Protein AF-A0A9P8P1S5-F1 (afdb_monomer_lite)

Radius of gyration: 15.8 Å; chains: 1; bounding box: 44×28×40 Å

Sequence (97 aa):
MTFTANSIPARIRHSGIHQTNTLYKENNILYLRGYKLTTDDNPLKLQGKGILITKEFDDFKKIADITEIKWFEREGEDSDIHEKINELYKLSEIIHE

pLDDT: mean 84.55, std 8.14, range [56.5, 95.38]

Structure (mmCIF, N/CA/C/O backbone):
data_AF-A0A9P8P1S5-F1
#
_entry.id   AF-A0A9P8P1S5-F1
#
loop_
_atom_site.group_PDB
_atom_site.id
_atom_site.type_symbol
_atom_site.label_atom_id
_atom_site.label_alt_id
_atom_site.label_comp_id
_atom_site.label_asym_id
_atom_site.label_entity_id
_atom_site.label_seq_id
_atom_site.pdbx_PDB_ins_code
_atom_site.Cartn_x
_atom_site.Cartn_y
_atom_site.Cartn_z
_atom_site.occupancy
_atom_site.B_iso_or_equiv
_atom_site.auth_seq_id
_atom_site.auth_comp_id
_atom_site.auth_asym_id
_atom_site.auth_atom_id
_atom_site.pdbx_PDB_model_num
ATOM 1 N N . MET A 1 1 ? 7.777 -13.752 -5.622 1.00 78.56 1 MET A N 1
ATOM 2 C CA . MET A 1 1 ? 8.374 -12.774 -4.689 1.00 78.56 1 MET A CA 1
ATOM 3 C C . MET A 1 1 ? 7.241 -12.014 -4.021 1.00 78.56 1 MET A C 1
ATOM 5 O O . MET A 1 1 ? 6.278 -11.689 -4.711 1.00 78.56 1 MET A O 1
ATOM 9 N N . THR A 1 2 ? 7.323 -11.801 -2.712 1.00 84.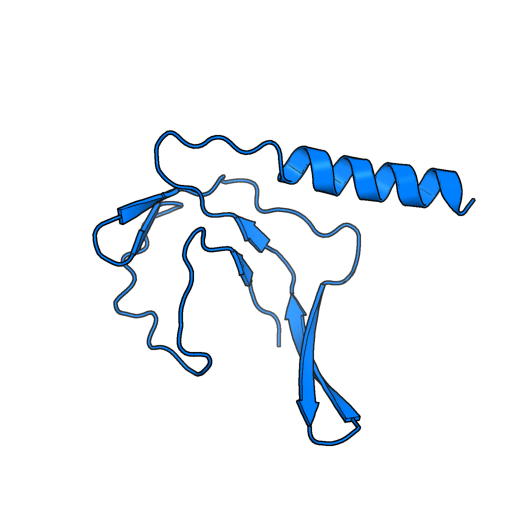62 2 THR A N 1
ATOM 10 C CA . THR A 1 2 ? 6.312 -11.095 -1.910 1.00 84.62 2 THR A CA 1
ATOM 11 C C . THR A 1 2 ? 6.924 -9.838 -1.304 1.00 84.62 2 THR A C 1
ATOM 13 O O . THR A 1 2 ? 8.076 -9.878 -0.871 1.00 84.62 2 THR A O 1
ATOM 16 N N . PHE A 1 3 ? 6.166 -8.743 -1.266 1.00 85.62 3 PHE A N 1
ATOM 17 C CA . PHE A 1 3 ? 6.593 -7.488 -0.648 1.00 85.62 3 PHE A CA 1
ATOM 18 C C . PHE A 1 3 ? 5.542 -6.938 0.318 1.00 85.62 3 PHE A C 1
ATOM 20 O O . PHE A 1 3 ? 4.338 -7.094 0.119 1.00 85.62 3 PHE A O 1
ATOM 27 N N . THR A 1 4 ? 6.033 -6.217 1.321 1.00 84.75 4 THR A N 1
ATOM 28 C CA . THR A 1 4 ? 5.251 -5.265 2.113 1.00 84.75 4 THR A CA 1
ATOM 29 C C . THR A 1 4 ? 5.261 -3.918 1.401 1.00 84.75 4 THR A C 1
ATOM 31 O O . THR A 1 4 ? 6.335 -3.397 1.084 1.00 84.75 4 THR A O 1
ATOM 34 N N . ALA A 1 5 ? 4.089 -3.329 1.174 1.00 89.00 5 ALA A N 1
ATOM 35 C CA . ALA A 1 5 ? 3.991 -1.957 0.686 1.00 89.00 5 ALA A CA 1
ATOM 36 C C . ALA A 1 5 ? 3.963 -0.977 1.869 1.00 89.00 5 ALA A C 1
ATOM 38 O O . ALA A 1 5 ? 3.321 -1.243 2.880 1.00 89.00 5 ALA A O 1
ATOM 39 N N . ASN A 1 6 ? 4.642 0.164 1.743 1.00 88.50 6 ASN A N 1
ATOM 40 C CA . ASN A 1 6 ? 4.594 1.239 2.738 1.00 88.50 6 ASN A CA 1
ATOM 41 C C . ASN A 1 6 ? 3.942 2.464 2.087 1.00 88.50 6 ASN A C 1
ATOM 43 O O . ASN A 1 6 ? 4.501 3.020 1.140 1.00 88.50 6 ASN A O 1
ATOM 47 N N . SER A 1 7 ? 2.768 2.866 2.570 1.00 89.56 7 SER A N 1
ATOM 48 C CA . SER A 1 7 ? 2.130 4.129 2.192 1.00 89.56 7 SER A CA 1
ATOM 49 C C . SER A 1 7 ? 2.752 5.248 3.018 1.00 89.56 7 SER A C 1
ATOM 51 O O . SER A 1 7 ? 2.796 5.146 4.240 1.00 89.56 7 SER A O 1
ATOM 53 N N . ILE A 1 8 ? 3.277 6.281 2.360 1.00 89.00 8 ILE A N 1
ATOM 54 C CA . ILE A 1 8 ? 3.995 7.387 3.004 1.00 89.00 8 ILE A CA 1
ATOM 55 C C . ILE A 1 8 ? 3.208 8.687 2.779 1.00 89.00 8 ILE A C 1
ATOM 57 O O . ILE A 1 8 ? 2.931 9.013 1.620 1.00 89.00 8 ILE A O 1
ATOM 61 N N . PRO A 1 9 ? 2.930 9.498 3.821 1.00 89.44 9 PRO A N 1
ATOM 62 C CA . PRO A 1 9 ? 2.164 10.745 3.728 1.00 89.44 9 PRO A CA 1
ATOM 63 C C . PRO A 1 9 ? 3.061 11.903 3.246 1.00 89.44 9 PRO A C 1
ATOM 65 O O . PRO A 1 9 ? 3.190 12.975 3.855 1.00 89.44 9 PRO A O 1
ATOM 68 N N . ALA A 1 10 ? 3.775 11.659 2.147 1.00 86.56 10 ALA A N 1
ATOM 69 C CA . ALA A 1 10 ? 4.682 12.605 1.524 1.00 86.56 10 ALA A CA 1
ATOM 70 C C . ALA A 1 10 ? 4.777 12.359 0.018 1.00 86.56 10 ALA A C 1
ATOM 72 O O . ALA A 1 10 ? 4.888 11.230 -0.457 1.00 86.56 10 ALA A O 1
ATOM 73 N N . ARG A 1 11 ? 4.829 13.448 -0.753 1.00 87.38 11 ARG A N 1
ATOM 74 C CA . ARG A 1 11 ? 5.046 13.371 -2.197 1.00 87.38 11 ARG A CA 1
ATOM 75 C C . ARG A 1 11 ? 6.531 13.179 -2.507 1.00 87.38 11 ARG A C 1
ATOM 77 O O . ARG A 1 11 ? 7.313 14.132 -2.462 1.00 87.38 11 ARG A O 1
ATOM 84 N N . ILE A 1 12 ? 6.914 11.961 -2.882 1.00 85.56 12 ILE A N 1
ATOM 85 C CA . ILE A 1 12 ? 8.255 11.657 -3.396 1.00 85.56 12 ILE A CA 1
ATOM 86 C C . ILE A 1 12 ? 8.276 11.959 -4.900 1.00 85.56 12 ILE A C 1
ATOM 88 O O . ILE A 1 12 ? 7.520 11.376 -5.668 1.00 85.56 12 ILE A O 1
ATOM 92 N N . ARG A 1 13 ? 9.114 12.914 -5.329 1.00 87.31 13 ARG A N 1
ATOM 93 C CA . ARG A 1 13 ? 9.134 13.390 -6.731 1.00 87.31 13 ARG A CA 1
ATOM 94 C C . ARG A 1 13 ? 9.744 12.398 -7.723 1.00 87.31 13 ARG A C 1
ATOM 96 O O . ARG A 1 13 ? 9.411 12.461 -8.898 1.00 87.31 13 ARG A O 1
ATOM 103 N N . HIS A 1 14 ? 10.648 11.539 -7.265 1.00 87.06 14 HIS A N 1
ATOM 104 C CA . HIS A 1 14 ? 11.396 10.628 -8.127 1.00 87.06 14 HIS A CA 1
ATOM 105 C C . HIS A 1 14 ? 10.926 9.191 -7.904 1.00 87.06 14 HIS A C 1
ATOM 107 O O . HIS A 1 14 ? 10.981 8.687 -6.782 1.00 87.06 14 HIS A O 1
ATOM 113 N N . SER A 1 15 ? 10.496 8.529 -8.974 1.00 87.00 15 SER A N 1
ATOM 114 C CA . SER A 1 15 ? 10.227 7.091 -9.005 1.00 87.00 15 SER A CA 1
ATOM 115 C C . SER A 1 15 ? 11.502 6.320 -9.344 1.00 87.00 15 SER A C 1
ATOM 117 O O . SER A 1 15 ? 12.282 6.769 -10.180 1.00 87.00 15 SER A O 1
ATOM 119 N N . GLY A 1 16 ? 11.706 5.155 -8.732 1.00 86.62 16 GLY A N 1
ATOM 120 C CA . GLY A 1 16 ? 12.850 4.296 -9.027 1.00 86.62 16 GLY A CA 1
ATOM 121 C C . GLY A 1 16 ? 13.323 3.508 -7.814 1.00 86.62 16 GLY A C 1
ATOM 122 O O . GLY A 1 16 ? 12.632 3.428 -6.797 1.00 86.62 16 GLY A O 1
ATOM 123 N N . ILE A 1 17 ? 14.513 2.927 -7.940 1.00 86.56 17 ILE A N 1
ATOM 124 C CA . ILE A 1 17 ? 15.178 2.230 -6.842 1.00 86.56 17 ILE A CA 1
ATOM 125 C C . ILE A 1 17 ? 15.770 3.279 -5.905 1.00 86.56 17 ILE A C 1
ATOM 127 O O . ILE A 1 17 ? 16.623 4.072 -6.301 1.00 86.56 17 ILE A O 1
ATOM 131 N N . HIS A 1 18 ? 15.325 3.254 -4.654 1.00 83.56 18 HIS A N 1
ATOM 132 C CA . HIS A 1 18 ? 15.837 4.112 -3.592 1.00 83.56 18 HIS A CA 1
ATOM 133 C C . HIS A 1 18 ? 16.538 3.256 -2.548 1.00 83.56 18 HIS A C 1
ATOM 135 O O . HIS A 1 18 ? 16.039 2.197 -2.168 1.00 83.56 18 HIS A O 1
ATOM 141 N N . GLN A 1 19 ? 17.684 3.723 -2.056 1.00 79.69 19 GLN A N 1
ATOM 142 C CA . GLN A 1 19 ? 18.314 3.099 -0.898 1.00 79.69 19 GLN A CA 1
ATOM 143 C C . GLN A 1 19 ? 17.487 3.423 0.345 1.00 79.69 19 GLN A C 1
ATOM 145 O O . GLN A 1 19 ? 17.428 4.570 0.779 1.00 79.69 19 GLN A O 1
ATOM 150 N N . THR A 1 20 ? 16.862 2.407 0.933 1.00 70.88 20 THR A N 1
ATOM 151 C CA . THR A 1 20 ? 16.072 2.547 2.164 1.00 70.88 20 THR A CA 1
ATOM 152 C C . THR A 1 20 ? 16.940 2.593 3.419 1.00 70.88 20 THR A C 1
ATOM 154 O O . THR A 1 20 ? 16.416 2.796 4.503 1.00 70.88 20 THR A O 1
ATOM 157 N N . ASN A 1 21 ? 18.261 2.438 3.298 1.00 63.69 21 ASN A N 1
ATOM 158 C CA . ASN A 1 21 ? 19.194 2.429 4.431 1.00 63.69 21 ASN A CA 1
ATOM 159 C C . ASN A 1 21 ? 19.248 3.772 5.184 1.00 63.69 21 ASN A C 1
ATOM 161 O O . ASN A 1 21 ? 19.697 3.820 6.322 1.00 63.69 21 ASN A O 1
ATOM 165 N N . THR A 1 22 ? 18.802 4.862 4.555 1.00 59.56 22 THR A N 1
ATOM 166 C CA . THR A 1 22 ? 18.683 6.194 5.175 1.00 59.56 22 THR A CA 1
ATOM 167 C C . THR A 1 22 ? 17.367 6.391 5.926 1.00 59.56 22 THR A C 1
ATOM 169 O O . THR A 1 22 ? 17.177 7.419 6.575 1.00 59.56 22 THR A O 1
ATOM 172 N N . LEU A 1 23 ? 16.458 5.419 5.849 1.00 64.81 23 LEU A N 1
ATOM 173 C CA . LEU A 1 23 ? 15.221 5.398 6.608 1.00 64.81 23 LEU A CA 1
ATOM 174 C C . LEU A 1 23 ? 15.501 4.725 7.950 1.00 64.81 23 LEU A C 1
ATOM 176 O O . LEU A 1 23 ? 15.644 3.505 8.021 1.00 64.81 23 LEU A O 1
ATOM 180 N N . TYR A 1 24 ? 15.586 5.519 9.017 1.00 56.50 24 TYR A N 1
ATOM 181 C CA . TYR A 1 24 ? 15.605 4.953 10.361 1.00 56.50 24 TYR A CA 1
ATOM 182 C C . TYR A 1 24 ? 14.256 4.292 10.624 1.00 56.50 24 TYR A C 1
ATOM 184 O O . TYR A 1 24 ? 13.216 4.948 10.505 1.00 56.50 24 TYR A O 1
ATOM 192 N N . LYS A 1 25 ? 14.286 3.001 10.958 1.00 63.81 25 LYS A N 1
ATOM 193 C CA . LYS A 1 25 ? 13.103 2.201 11.250 1.00 63.81 25 LYS A CA 1
ATOM 194 C C . LYS A 1 25 ? 13.298 1.490 12.580 1.00 63.81 25 LYS A C 1
ATOM 196 O O . LYS A 1 25 ? 14.093 0.560 12.669 1.00 63.81 25 LYS A O 1
ATOM 201 N N . GLU A 1 26 ? 12.527 1.900 13.574 1.00 66.88 26 GLU A N 1
ATOM 202 C CA . GLU A 1 26 ? 12.337 1.151 14.815 1.00 66.88 26 GLU A CA 1
ATOM 203 C C . GLU A 1 26 ? 10.850 0.892 14.989 1.00 66.88 26 GLU A C 1
ATOM 205 O O . GLU A 1 26 ? 10.048 1.825 14.972 1.00 66.88 26 GLU A O 1
ATOM 210 N N . ASN A 1 27 ? 10.481 -0.379 15.154 1.00 74.00 27 ASN A N 1
ATOM 211 C CA . ASN A 1 27 ? 9.094 -0.817 15.311 1.00 74.00 27 ASN A CA 1
ATOM 212 C C . ASN A 1 27 ? 8.195 -0.264 14.182 1.00 74.00 27 ASN A C 1
ATOM 214 O O . ASN A 1 27 ? 8.342 -0.652 13.016 1.00 74.00 27 ASN A O 1
ATOM 218 N N . ASN A 1 28 ? 7.326 0.683 14.541 1.00 81.94 28 ASN A N 1
ATOM 219 C CA . ASN A 1 28 ? 6.366 1.364 13.678 1.00 81.94 28 ASN A CA 1
ATOM 220 C C . ASN A 1 28 ? 6.696 2.839 13.430 1.00 81.94 28 ASN A C 1
ATOM 222 O O . ASN A 1 28 ? 5.860 3.584 12.924 1.00 81.94 28 ASN A O 1
ATOM 226 N N . ILE A 1 29 ? 7.898 3.281 13.794 1.00 86.00 29 ILE A N 1
ATOM 227 C CA . ILE A 1 29 ? 8.351 4.652 13.587 1.00 86.00 29 ILE A CA 1
ATOM 228 C C . ILE A 1 29 ? 9.316 4.684 12.406 1.00 86.00 29 ILE A C 1
ATOM 230 O O . ILE A 1 29 ? 10.261 3.897 12.316 1.00 86.00 29 ILE A O 1
ATOM 234 N N . LEU A 1 30 ? 9.073 5.628 11.506 1.00 87.69 30 LEU A N 1
ATOM 235 C CA . LEU A 1 30 ? 9.885 5.916 10.338 1.00 87.69 30 LEU A CA 1
ATOM 236 C C . LEU A 1 30 ? 10.250 7.400 10.342 1.00 87.69 30 LEU A C 1
ATOM 238 O O . LEU A 1 30 ? 9.368 8.254 10.359 1.00 87.69 30 LEU A O 1
ATOM 242 N N . TYR A 1 31 ? 11.540 7.721 10.259 1.00 87.19 31 TYR A N 1
ATOM 243 C CA . TYR A 1 31 ? 11.966 9.106 10.048 1.00 87.19 31 TYR A CA 1
ATOM 244 C C . TYR A 1 31 ? 12.240 9.365 8.570 1.00 87.19 31 TYR A C 1
ATOM 246 O O . TYR A 1 31 ? 13.078 8.707 7.952 1.00 87.19 31 TYR A O 1
ATOM 254 N N . LEU A 1 32 ? 11.557 10.361 8.004 1.00 86.75 32 LEU A N 1
ATOM 255 C CA . LEU A 1 32 ? 11.732 10.772 6.614 1.00 86.75 32 LEU A CA 1
ATOM 256 C C . LEU A 1 32 ? 11.868 12.292 6.524 1.00 86.75 32 LEU A C 1
ATOM 258 O O . LEU A 1 32 ? 10.947 13.030 6.861 1.00 86.75 32 LEU A O 1
ATOM 262 N N . ARG A 1 33 ? 13.017 12.769 6.022 1.00 84.50 33 ARG A N 1
ATOM 263 C CA . ARG A 1 33 ? 13.310 14.208 5.837 1.00 84.50 33 ARG A CA 1
ATOM 264 C C . ARG A 1 33 ? 13.076 15.055 7.103 1.00 84.50 33 ARG A C 1
ATOM 266 O O . ARG A 1 33 ? 12.600 16.179 7.008 1.00 84.50 33 ARG A O 1
ATOM 273 N N . GLY A 1 34 ? 13.400 14.504 8.273 1.00 85.38 34 GLY A N 1
ATOM 274 C CA . GLY A 1 34 ? 13.218 15.174 9.566 1.00 85.38 34 GLY A CA 1
ATOM 275 C C . GLY A 1 34 ? 11.814 15.056 10.169 1.00 85.38 34 GLY A C 1
ATOM 276 O O . GLY A 1 34 ? 11.615 15.512 11.288 1.00 85.38 34 GLY A O 1
ATOM 277 N N . TYR A 1 35 ? 10.861 14.418 9.483 1.00 87.62 35 TYR A N 1
ATOM 278 C CA . TYR A 1 35 ? 9.534 14.135 10.028 1.00 87.62 35 TYR A CA 1
ATOM 279 C C . TYR A 1 35 ? 9.479 12.735 10.628 1.00 87.62 35 TYR A C 1
ATOM 281 O O . TYR A 1 35 ? 9.954 11.778 10.012 1.00 87.62 35 TYR A O 1
ATOM 289 N N . LYS A 1 36 ? 8.867 12.631 11.808 1.00 89.44 36 LYS A N 1
ATOM 290 C CA . LYS A 1 36 ? 8.508 11.365 12.443 1.00 89.44 36 LYS A CA 1
ATOM 291 C C . LYS A 1 36 ? 7.179 10.888 11.864 1.00 89.44 36 LYS A C 1
ATOM 293 O O . LYS A 1 36 ? 6.189 11.617 11.903 1.00 89.44 36 LYS A O 1
ATOM 298 N N . LEU A 1 37 ? 7.186 9.682 11.318 1.00 90.56 37 LEU A N 1
ATOM 299 C CA . LEU A 1 37 ? 6.015 9.003 10.793 1.00 90.56 37 LEU A CA 1
ATOM 300 C C . LEU A 1 37 ? 5.741 7.766 11.641 1.00 90.56 37 LEU A C 1
ATOM 302 O O . LEU A 1 37 ? 6.677 7.049 11.994 1.00 90.56 37 LEU A O 1
ATOM 306 N N . THR A 1 38 ? 4.479 7.509 11.944 1.00 89.00 38 THR A N 1
ATOM 307 C CA . THR A 1 38 ? 4.030 6.366 12.743 1.00 89.00 38 THR A CA 1
ATOM 308 C C . THR A 1 38 ? 3.099 5.492 11.922 1.00 89.00 38 THR A C 1
ATOM 310 O O . THR A 1 38 ? 2.385 5.991 11.062 1.00 89.00 38 THR A O 1
ATOM 313 N N . THR A 1 39 ? 3.114 4.189 12.161 1.00 87.25 39 THR A N 1
ATOM 314 C CA . THR A 1 39 ? 2.128 3.250 11.617 1.00 87.25 39 THR A CA 1
ATOM 315 C C . THR A 1 39 ? 1.517 2.443 12.761 1.00 87.25 39 THR A C 1
ATOM 317 O O . THR A 1 39 ? 2.075 2.406 13.859 1.00 87.25 39 THR A O 1
ATOM 320 N N . ASP A 1 40 ? 0.363 1.831 12.535 1.00 80.44 40 ASP A N 1
ATOM 321 C CA . ASP A 1 40 ? -0.240 0.922 13.509 1.00 80.44 40 ASP A CA 1
ATOM 322 C C . ASP A 1 40 ? 0.443 -0.461 13.445 1.00 80.44 40 ASP A C 1
ATOM 324 O O . ASP A 1 40 ? 0.989 -0.865 12.412 1.00 80.44 40 ASP A O 1
ATOM 328 N N . ASP A 1 41 ? 0.386 -1.207 14.548 1.00 74.56 41 ASP A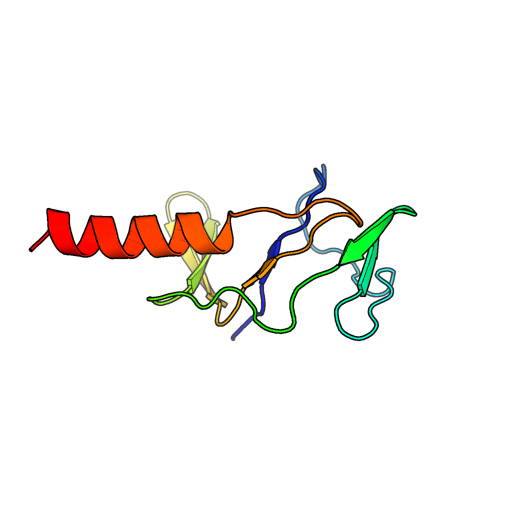 N 1
ATOM 329 C CA . ASP A 1 41 ? 0.781 -2.619 14.619 1.00 74.56 41 ASP A CA 1
ATOM 330 C C . ASP A 1 41 ? -0.098 -3.502 13.724 1.00 74.56 41 ASP A C 1
ATOM 332 O O . ASP A 1 41 ? 0.315 -4.592 13.319 1.00 74.56 41 ASP A O 1
ATOM 336 N N . ASN A 1 42 ? -1.300 -3.024 13.392 1.00 74.94 42 ASN A N 1
ATOM 337 C CA . ASN A 1 42 ? -2.232 -3.686 12.494 1.00 74.94 42 ASN A CA 1
ATOM 338 C C . ASN A 1 42 ? -2.127 -3.096 11.080 1.00 74.94 42 ASN A C 1
ATOM 340 O O . ASN A 1 42 ? -2.831 -2.137 10.755 1.00 74.94 42 ASN A O 1
ATOM 344 N N . PRO A 1 43 ? -1.281 -3.662 10.196 1.00 73.94 43 PRO A N 1
ATOM 345 C CA . PRO A 1 43 ? -1.242 -3.229 8.810 1.00 73.94 43 PRO A CA 1
ATOM 346 C C . PRO A 1 43 ? -2.601 -3.453 8.144 1.00 73.94 43 PRO A C 1
ATOM 348 O O . PRO A 1 43 ? -3.329 -4.399 8.468 1.00 73.94 43 PRO A O 1
ATOM 351 N N . LEU A 1 44 ? -2.915 -2.612 7.158 1.00 77.31 44 LEU A N 1
ATOM 352 C CA . LEU A 1 44 ? -4.118 -2.756 6.354 1.00 77.31 44 LEU A CA 1
ATOM 353 C C . LEU A 1 44 ? -4.077 -4.113 5.641 1.00 77.31 44 LEU A C 1
ATOM 355 O O . LEU A 1 44 ? -3.256 -4.352 4.745 1.00 77.31 44 LEU A O 1
ATOM 359 N N . LYS A 1 45 ? -4.973 -5.010 6.061 1.00 74.06 45 LYS A N 1
ATOM 360 C CA . LYS A 1 45 ? -5.156 -6.317 5.435 1.00 74.06 45 LYS A CA 1
ATOM 361 C C . LYS A 1 45 ? -5.976 -6.145 4.169 1.00 74.06 45 LYS A C 1
ATOM 363 O O . LYS A 1 45 ? -7.075 -5.600 4.187 1.00 74.06 45 LYS A O 1
ATOM 368 N N . LEU A 1 46 ? -5.432 -6.631 3.064 1.00 76.94 46 LEU A N 1
ATOM 369 C CA . LEU A 1 46 ? -6.153 -6.685 1.804 1.00 76.94 46 LEU A CA 1
ATOM 370 C C . LEU A 1 46 ? -7.192 -7.808 1.890 1.00 76.94 46 LEU A C 1
ATOM 372 O O . LEU A 1 46 ? -6.844 -8.939 2.220 1.00 76.94 46 LEU A O 1
ATOM 376 N N . GLN A 1 47 ? -8.457 -7.505 1.586 1.00 78.00 47 GLN A N 1
ATOM 377 C CA . GLN A 1 47 ? -9.516 -8.523 1.513 1.00 78.00 47 GLN A CA 1
ATOM 378 C C . GLN A 1 47 ? -9.349 -9.456 0.299 1.00 78.00 47 GLN A C 1
ATOM 380 O O . GLN A 1 47 ? -9.932 -10.533 0.245 1.00 78.00 47 GLN A O 1
ATOM 385 N N . GLY A 1 48 ? -8.496 -9.070 -0.654 1.00 79.88 48 GLY A N 1
ATOM 386 C CA . GLY A 1 48 ? -8.099 -9.879 -1.799 1.00 79.88 48 GLY A CA 1
ATOM 387 C C . GLY A 1 48 ? -6.584 -9.950 -1.973 1.00 79.88 48 GLY A C 1
ATOM 388 O O . GLY A 1 48 ? -5.798 -9.730 -1.051 1.00 79.88 48 GLY A O 1
ATOM 389 N N . LYS A 1 49 ? -6.156 -10.249 -3.199 1.00 84.25 49 LYS A N 1
ATOM 390 C CA . LYS A 1 49 ? -4.740 -10.384 -3.540 1.00 84.25 49 LYS A CA 1
ATOM 391 C C . LYS A 1 49 ? -4.160 -9.060 -4.034 1.00 84.25 49 LYS A C 1
ATOM 393 O O . LYS A 1 49 ? -4.486 -8.612 -5.129 1.00 84.25 49 LYS A O 1
ATOM 398 N N . GLY A 1 50 ? -3.245 -8.475 -3.264 1.00 90.00 50 GLY A N 1
ATOM 399 C CA . GLY A 1 50 ? -2.442 -7.348 -3.730 1.00 90.00 50 GLY A CA 1
ATOM 400 C C . GLY A 1 50 ? -1.406 -7.795 -4.758 1.00 90.00 50 GLY A C 1
ATOM 401 O O . GLY A 1 50 ? -0.721 -8.799 -4.557 1.00 90.00 50 GLY A O 1
ATOM 402 N N . ILE A 1 51 ? -1.264 -7.049 -5.853 1.00 93.06 51 ILE A N 1
ATOM 403 C CA . ILE A 1 51 ? -0.258 -7.311 -6.887 1.00 93.06 51 ILE A CA 1
ATOM 404 C C . ILE A 1 51 ? 0.497 -6.030 -7.234 1.00 93.06 51 ILE A C 1
ATOM 406 O O . ILE A 1 51 ? -0.096 -4.971 -7.420 1.00 93.06 51 ILE A O 1
ATOM 410 N N . LEU A 1 52 ? 1.819 -6.138 -7.343 1.00 92.06 52 LEU A N 1
ATOM 411 C CA . LEU A 1 52 ? 2.664 -5.103 -7.923 1.00 92.06 52 LEU A CA 1
ATOM 412 C C . LEU A 1 52 ? 2.856 -5.417 -9.404 1.00 92.06 52 LEU A C 1
ATOM 414 O O . LEU A 1 52 ? 3.394 -6.472 -9.755 1.00 92.06 52 LEU A O 1
ATOM 418 N N . ILE A 1 53 ? 2.433 -4.493 -10.260 1.00 94.12 53 ILE A N 1
ATOM 419 C CA . ILE A 1 53 ? 2.538 -4.598 -11.715 1.00 94.12 53 ILE A CA 1
ATOM 420 C C . ILE A 1 53 ? 3.386 -3.454 -12.269 1.00 94.12 53 ILE A C 1
ATOM 422 O O . ILE A 1 53 ? 3.373 -2.346 -11.736 1.00 94.12 53 ILE A O 1
ATOM 426 N N . THR A 1 54 ? 4.113 -3.725 -13.347 1.00 92.06 54 THR A N 1
ATOM 427 C CA . THR A 1 54 ? 4.751 -2.701 -14.181 1.00 92.06 54 THR A CA 1
ATOM 428 C C . THR A 1 54 ? 4.139 -2.722 -15.569 1.00 92.06 54 THR A C 1
ATOM 430 O O . THR A 1 54 ? 3.709 -3.775 -16.045 1.00 92.06 54 THR A O 1
ATOM 433 N N . LYS A 1 55 ? 4.090 -1.551 -16.204 1.00 91.75 55 LYS A N 1
ATOM 434 C CA . LYS A 1 55 ? 3.696 -1.412 -17.601 1.00 91.75 55 LYS A CA 1
ATOM 435 C C . LYS A 1 55 ? 4.958 -1.378 -18.458 1.00 91.75 55 LYS A C 1
ATOM 437 O O . LYS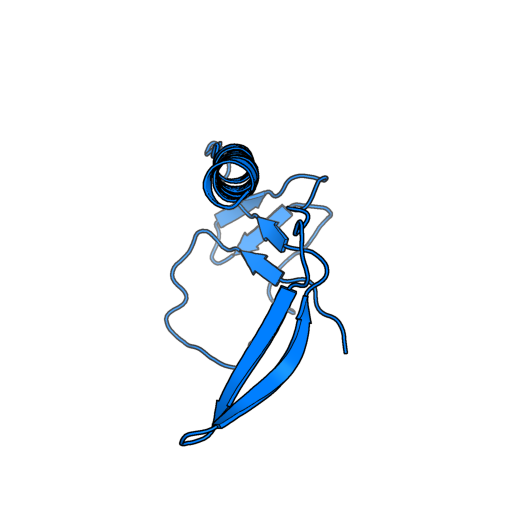 A 1 55 ? 5.779 -0.475 -18.302 1.00 91.75 55 LYS A O 1
ATOM 442 N N . GLU A 1 56 ? 5.104 -2.352 -19.345 1.00 88.12 56 GLU A N 1
ATOM 443 C CA . GLU A 1 56 ? 6.183 -2.429 -20.329 1.00 88.12 56 GLU A CA 1
ATOM 444 C C . GLU A 1 56 ? 5.542 -2.321 -21.719 1.00 88.12 56 GLU A C 1
ATOM 446 O O . GLU A 1 56 ? 4.876 -3.246 -22.171 1.00 88.12 56 GLU A O 1
ATOM 451 N N . PHE A 1 57 ? 5.711 -1.172 -22.385 1.00 85.50 57 PHE A N 1
ATOM 452 C CA . PHE A 1 57 ? 5.025 -0.843 -23.645 1.00 85.50 57 PHE A CA 1
ATOM 453 C C . PHE A 1 57 ? 3.492 -0.944 -23.518 1.00 85.50 57 PHE A C 1
ATOM 455 O O . PHE A 1 57 ? 2.894 -0.121 -22.818 1.00 85.50 57 PHE A O 1
ATOM 462 N N . ASP A 1 58 ? 2.884 -1.943 -24.162 1.00 86.56 58 ASP A N 1
ATOM 463 C CA . ASP A 1 58 ? 1.440 -2.203 -24.171 1.00 86.56 58 ASP A CA 1
ATOM 464 C C . ASP A 1 58 ? 1.021 -3.332 -23.215 1.00 86.56 58 ASP A C 1
ATOM 466 O O . ASP A 1 58 ? -0.174 -3.527 -22.994 1.00 86.56 58 ASP A O 1
ATOM 470 N N . ASP A 1 59 ? 1.980 -4.016 -22.581 1.00 91.56 59 ASP A N 1
ATOM 471 C CA . ASP A 1 59 ? 1.720 -5.147 -21.694 1.00 91.56 59 ASP A CA 1
ATOM 472 C C . ASP A 1 59 ? 1.898 -4.798 -20.211 1.00 91.56 59 ASP A C 1
ATOM 474 O O . ASP A 1 59 ? 2.707 -3.953 -19.805 1.00 91.56 59 ASP A O 1
ATOM 478 N N . PHE A 1 60 ? 1.142 -5.509 -19.372 1.00 93.25 60 PHE A N 1
ATOM 479 C CA . PHE A 1 60 ? 1.302 -5.483 -17.924 1.00 93.25 60 PHE A CA 1
ATOM 480 C C . PHE A 1 60 ? 2.020 -6.735 -17.451 1.00 93.25 60 PHE A C 1
ATOM 482 O O . PHE A 1 60 ? 1.574 -7.862 -17.667 1.00 93.25 60 PHE A O 1
ATOM 489 N N . LYS A 1 61 ? 3.111 -6.529 -16.719 1.00 93.19 61 LYS A N 1
ATOM 490 C CA . LYS A 1 61 ? 3.885 -7.608 -16.124 1.00 93.19 61 LYS A CA 1
ATOM 491 C C . LYS A 1 61 ? 3.764 -7.568 -14.614 1.00 93.19 61 LYS A C 1
ATOM 493 O O . LYS A 1 61 ? 4.049 -6.557 -13.969 1.00 93.19 61 LYS A O 1
ATOM 498 N N . LYS A 1 62 ? 3.381 -8.701 -14.032 1.00 93.31 62 LYS A N 1
ATOM 499 C CA . LYS A 1 62 ? 3.407 -8.885 -12.583 1.00 93.31 62 LYS A CA 1
ATOM 500 C C . LYS A 1 62 ? 4.854 -8.965 -12.097 1.00 93.31 62 LYS A C 1
ATOM 502 O O . LYS A 1 62 ? 5.603 -9.846 -12.512 1.00 93.31 62 LYS A O 1
ATOM 507 N N . ILE A 1 63 ? 5.209 -8.081 -11.172 1.00 92.94 63 ILE A N 1
ATOM 508 C CA . ILE A 1 63 ? 6.503 -8.080 -10.485 1.00 92.94 63 ILE A CA 1
ATOM 509 C C . ILE A 1 63 ? 6.424 -8.959 -9.236 1.00 92.94 63 ILE A C 1
ATOM 511 O O . ILE A 1 63 ? 7.289 -9.804 -9.006 1.00 92.94 63 ILE A O 1
ATOM 515 N N . ALA A 1 64 ? 5.391 -8.763 -8.414 1.00 93.38 64 ALA A N 1
ATOM 516 C CA . ALA A 1 64 ? 5.299 -9.407 -7.110 1.00 93.38 64 ALA A CA 1
ATOM 517 C C . ALA A 1 64 ? 3.877 -9.411 -6.547 1.00 93.38 64 ALA A C 1
ATOM 519 O O . ALA A 1 64 ? 2.993 -8.714 -7.041 1.00 93.38 64 ALA A O 1
ATOM 520 N N . ASP A 1 65 ? 3.684 -10.206 -5.499 1.00 93.25 65 ASP A N 1
ATOM 521 C CA . ASP A 1 65 ? 2.488 -10.169 -4.659 1.00 93.25 65 ASP A CA 1
ATOM 522 C C . ASP A 1 65 ? 2.706 -9.221 -3.469 1.00 93.25 65 ASP A C 1
ATOM 524 O O . ASP A 1 65 ? 3.806 -9.163 -2.913 1.00 93.25 65 ASP A O 1
ATOM 528 N N . ILE A 1 66 ? 1.661 -8.487 -3.086 1.00 91.50 66 ILE A N 1
ATOM 529 C CA . ILE A 1 66 ? 1.629 -7.622 -1.903 1.00 91.50 66 ILE A CA 1
ATOM 530 C C . ILE A 1 66 ? 0.753 -8.289 -0.850 1.00 91.50 66 ILE A C 1
ATOM 532 O O . ILE A 1 66 ? -0.423 -8.557 -1.094 1.00 91.50 66 ILE A O 1
ATOM 536 N N . THR A 1 67 ? 1.340 -8.572 0.309 1.00 83.19 67 THR A N 1
ATOM 537 C CA . THR A 1 67 ? 0.670 -9.295 1.402 1.00 83.19 67 THR A CA 1
ATOM 538 C C . THR A 1 67 ? 0.108 -8.361 2.464 1.00 83.19 67 THR A C 1
ATOM 540 O O . THR A 1 67 ? -0.874 -8.693 3.117 1.00 83.19 67 THR A O 1
ATOM 543 N N . GLU A 1 68 ? 0.724 -7.194 2.635 1.00 84.31 68 GLU A N 1
ATOM 544 C CA . GLU A 1 68 ? 0.356 -6.210 3.647 1.00 84.31 68 GLU A CA 1
ATOM 545 C C . GLU A 1 68 ? 0.703 -4.794 3.181 1.00 84.31 68 GLU A C 1
ATOM 547 O O . GLU A 1 68 ? 1.661 -4.583 2.424 1.00 84.31 68 GLU A O 1
ATOM 552 N N . ILE A 1 69 ? -0.076 -3.823 3.663 1.00 87.94 69 ILE A N 1
ATOM 553 C CA . ILE A 1 69 ? 0.198 -2.400 3.485 1.00 87.94 69 ILE A CA 1
ATOM 554 C C . ILE A 1 69 ? 0.385 -1.771 4.865 1.00 87.94 69 ILE A C 1
ATOM 556 O O . ILE A 1 69 ? -0.527 -1.773 5.688 1.00 87.94 69 ILE A O 1
ATOM 560 N N . LYS A 1 70 ? 1.569 -1.208 5.107 1.00 88.06 70 LYS A N 1
ATOM 561 C CA . LYS A 1 70 ? 1.840 -0.364 6.274 1.00 88.06 70 LYS A CA 1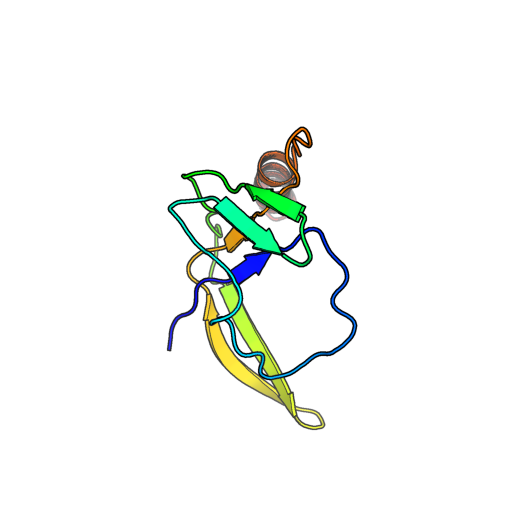
ATOM 562 C C . LYS A 1 70 ? 1.474 1.070 5.935 1.00 88.06 70 LYS A C 1
ATOM 564 O O . LYS A 1 70 ? 2.072 1.659 5.030 1.00 88.06 70 LYS A O 1
ATOM 569 N N . TRP A 1 71 ? 0.473 1.602 6.622 1.00 89.00 71 TRP A N 1
ATOM 570 C CA . TRP A 1 71 ? 0.006 2.966 6.427 1.00 89.00 71 TRP A CA 1
ATOM 571 C C . TRP A 1 71 ? 0.703 3.889 7.416 1.00 89.00 71 TRP A C 1
ATOM 573 O O . TRP A 1 71 ? 0.486 3.771 8.620 1.00 89.00 71 TRP A O 1
ATOM 583 N N . PHE A 1 72 ? 1.603 4.739 6.924 1.00 88.94 72 PHE A N 1
ATOM 584 C CA . PHE A 1 72 ? 2.279 5.713 7.768 1.00 88.94 72 PHE A CA 1
ATOM 585 C C . PHE A 1 72 ? 1.513 7.031 7.796 1.00 88.94 72 PHE A C 1
ATOM 587 O O . PHE A 1 72 ? 1.051 7.527 6.769 1.00 88.94 72 PHE A O 1
ATOM 594 N N . GLU A 1 73 ? 1.485 7.634 8.971 1.00 90.50 73 GLU A N 1
ATOM 595 C CA . GLU A 1 73 ? 0.853 8.913 9.262 1.00 90.50 73 GLU A CA 1
ATOM 596 C C . GLU A 1 73 ? 1.857 9.822 9.955 1.00 90.50 73 GLU A C 1
ATOM 598 O O . GLU A 1 73 ? 2.884 9.368 10.471 1.00 90.50 73 GLU A O 1
ATOM 603 N N . ARG A 1 74 ? 1.606 11.128 9.924 1.00 89.12 74 ARG A N 1
ATOM 604 C CA . ARG A 1 74 ? 2.407 12.065 10.710 1.00 89.12 74 ARG A CA 1
ATOM 605 C C . ARG A 1 74 ? 1.925 12.036 12.150 1.00 89.12 74 ARG A C 1
ATOM 607 O O . ARG A 1 74 ? 0.750 11.831 12.418 1.00 89.12 74 ARG A O 1
ATOM 614 N N . GLU A 1 75 ? 2.839 12.284 13.077 1.00 83.56 75 GLU A N 1
ATOM 615 C CA . GLU A 1 75 ? 2.484 12.409 14.488 1.00 83.56 75 GLU A CA 1
ATOM 616 C C . GLU A 1 75 ? 1.376 13.461 14.688 1.00 83.56 75 GLU A C 1
ATOM 618 O O . GLU A 1 75 ? 1.524 14.611 14.272 1.00 83.56 75 GLU A O 1
ATOM 623 N N . GLY A 1 76 ? 0.269 13.051 15.316 1.00 78.75 76 GLY A N 1
ATOM 624 C CA . GLY A 1 76 ? -0.904 13.898 15.556 1.00 78.75 76 GLY A CA 1
ATOM 625 C C . GLY A 1 76 ? -1.931 13.938 14.418 1.00 78.75 76 GLY A C 1
ATOM 626 O O . GLY A 1 76 ? -2.946 14.615 14.564 1.00 78.75 76 GLY A O 1
ATOM 627 N N . GLU A 1 77 ? -1.698 13.226 13.314 1.00 79.69 77 GLU A N 1
ATOM 628 C CA . GLU A 1 77 ? -2.720 12.927 12.310 1.00 79.69 77 GLU A CA 1
ATOM 629 C C . GLU A 1 77 ? -3.292 11.538 12.611 1.00 79.69 77 GLU A C 1
ATOM 631 O O . GLU A 1 77 ? -2.534 10.585 12.750 1.00 79.69 77 GLU A O 1
ATOM 636 N N . ASP A 1 78 ? -4.614 11.442 12.731 1.00 70.69 78 ASP A N 1
ATOM 637 C CA . ASP A 1 78 ? -5.343 10.176 12.810 1.00 70.69 78 ASP A CA 1
ATOM 638 C C . ASP A 1 78 ? -6.269 10.133 11.593 1.00 70.69 78 ASP A C 1
ATOM 640 O O . ASP A 1 78 ? -7.067 11.061 11.393 1.00 70.69 78 ASP A O 1
ATOM 644 N N . SER A 1 79 ? -6.097 9.141 10.716 1.00 72.88 79 SER A N 1
ATOM 645 C CA . SER A 1 79 ? -6.936 8.997 9.529 1.00 72.88 79 SER A CA 1
ATOM 646 C C . SER A 1 79 ? -7.841 7.775 9.623 1.00 72.88 79 SER A C 1
ATOM 648 O O . SER A 1 79 ? -7.421 6.639 9.823 1.00 72.88 79 SER A O 1
ATOM 650 N N . ASP A 1 80 ? -9.120 7.997 9.341 1.00 83.12 80 ASP A N 1
ATOM 651 C CA . ASP A 1 80 ? -10.155 6.967 9.218 1.00 83.12 80 ASP A CA 1
ATOM 652 C C . ASP A 1 80 ? -10.045 6.159 7.904 1.00 83.12 80 ASP A C 1
ATOM 654 O O . ASP A 1 80 ? -10.991 5.508 7.460 1.00 83.12 80 ASP A O 1
ATOM 658 N N . ILE A 1 81 ? -8.885 6.188 7.237 1.00 83.50 81 ILE A N 1
ATOM 659 C CA . ILE A 1 81 ? -8.689 5.597 5.908 1.00 83.50 81 ILE A CA 1
ATOM 660 C C . ILE A 1 81 ? -8.844 4.078 5.943 1.00 83.50 81 ILE A C 1
ATOM 662 O O . ILE A 1 81 ? -9.444 3.504 5.033 1.00 83.50 81 ILE A O 1
ATOM 666 N N . HIS A 1 82 ? -8.336 3.417 6.985 1.00 81.56 82 HIS A N 1
ATOM 667 C CA . HIS A 1 82 ? -8.498 1.970 7.135 1.00 81.56 82 HIS A CA 1
ATOM 668 C C . HIS A 1 82 ? -9.972 1.5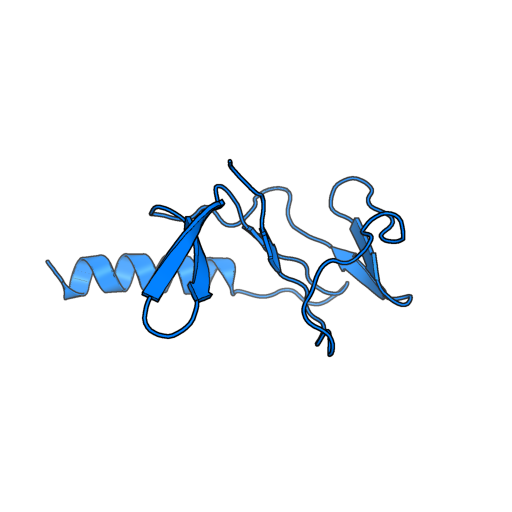75 7.255 1.00 81.56 82 HIS A C 1
ATOM 670 O O . HIS A 1 82 ? -10.402 0.600 6.636 1.00 81.56 82 HIS A O 1
ATOM 676 N N . GLU A 1 83 ? -10.750 2.342 8.020 1.00 85.94 83 GLU A N 1
ATOM 677 C CA . GLU A 1 83 ? -12.187 2.132 8.173 1.00 85.94 83 GLU A CA 1
ATOM 678 C C . GLU A 1 83 ? -12.902 2.341 6.837 1.00 85.94 83 GLU A C 1
ATOM 680 O O . GLU A 1 83 ? -13.557 1.420 6.351 1.00 85.94 83 GLU A O 1
ATOM 685 N N . LYS A 1 84 ? -12.651 3.468 6.163 1.00 88.94 84 LYS A N 1
ATOM 686 C CA . LYS A 1 84 ? -13.239 3.792 4.854 1.00 88.94 84 LYS A CA 1
ATOM 687 C C . LYS A 1 84 ? -12.948 2.752 3.775 1.00 88.94 84 LYS A C 1
ATOM 689 O O . LYS A 1 84 ? -13.828 2.420 2.983 1.00 88.94 84 LYS A O 1
ATOM 694 N N . ILE A 1 85 ? -11.724 2.224 3.717 1.00 87.31 85 ILE A N 1
ATOM 695 C CA . ILE A 1 85 ? -11.368 1.163 2.763 1.00 87.31 85 ILE A CA 1
ATOM 696 C C . ILE A 1 85 ? -12.158 -0.116 3.068 1.00 87.31 85 ILE A C 1
ATOM 698 O O . ILE A 1 85 ? -12.680 -0.752 2.154 1.00 87.31 85 ILE A O 1
ATOM 702 N N . ASN A 1 86 ? -12.274 -0.485 4.344 1.00 86.69 86 ASN A N 1
ATOM 703 C CA . ASN A 1 86 ? -13.049 -1.655 4.750 1.00 86.69 86 ASN A CA 1
ATOM 704 C C . ASN A 1 86 ? -14.549 -1.485 4.479 1.00 86.69 86 ASN A C 1
ATOM 706 O O . ASN A 1 86 ? -15.197 -2.439 4.052 1.00 86.69 86 ASN A O 1
ATOM 710 N N . GLU A 1 87 ? -15.099 -0.294 4.707 1.00 90.81 87 GLU A N 1
ATOM 711 C CA . GLU A 1 87 ? -16.482 0.040 4.359 1.00 90.81 87 GLU A CA 1
ATOM 712 C C . GLU A 1 87 ? -16.726 -0.068 2.857 1.00 90.81 87 GLU A C 1
ATOM 714 O O . GLU A 1 87 ? -17.717 -0.669 2.448 1.00 90.81 87 GLU A O 1
ATOM 719 N N . LEU A 1 88 ? -15.803 0.442 2.034 1.00 90.75 88 LEU A N 1
ATOM 720 C CA . LEU A 1 88 ? -15.901 0.345 0.581 1.00 90.75 88 LEU A CA 1
ATOM 721 C C . LEU A 1 88 ? -15.960 -1.112 0.114 1.00 90.75 88 LEU A C 1
ATOM 723 O O . LEU A 1 88 ? -16.772 -1.437 -0.750 1.00 90.75 88 LEU A O 1
ATOM 727 N N . TYR A 1 89 ? -15.131 -1.989 0.684 1.00 88.62 89 TYR A N 1
ATOM 728 C CA . TYR A 1 89 ? -15.184 -3.406 0.335 1.00 88.62 89 TYR A CA 1
ATOM 729 C C . TYR A 1 89 ? -16.533 -4.033 0.693 1.00 88.62 89 TYR A C 1
ATOM 731 O O . TYR A 1 89 ? -17.161 -4.639 -0.171 1.00 88.62 89 TYR A O 1
ATOM 739 N N . LYS A 1 90 ? -17.025 -3.812 1.919 1.00 90.38 90 LYS A N 1
ATOM 740 C CA . LYS A 1 90 ? -18.339 -4.319 2.349 1.00 90.38 90 LYS A CA 1
ATOM 741 C C . LYS A 1 90 ? -19.468 -3.802 1.457 1.00 90.38 90 LYS A C 1
ATOM 743 O O . LYS A 1 90 ? -20.365 -4.551 1.089 1.00 90.38 90 LYS A O 1
ATOM 748 N N . LEU A 1 91 ? -19.424 -2.520 1.094 1.00 94.00 91 LEU A N 1
ATOM 749 C CA . LEU A 1 91 ? -20.409 -1.912 0.205 1.00 94.00 91 LEU A CA 1
ATOM 750 C C . LEU A 1 91 ? -20.373 -2.556 -1.188 1.00 94.00 91 LEU A C 1
ATOM 752 O O . LEU A 1 91 ? -21.420 -2.830 -1.766 1.00 94.00 91 LEU A O 1
ATOM 756 N N . SER A 1 92 ? -19.174 -2.803 -1.718 1.00 91.56 92 SER A N 1
ATOM 757 C CA . SER A 1 92 ? -18.993 -3.456 -3.015 1.00 91.56 92 SER A CA 1
ATOM 758 C C . SER A 1 92 ? -19.565 -4.872 -3.031 1.00 91.56 92 SER A C 1
ATOM 760 O O . SER A 1 92 ? -20.136 -5.262 -4.044 1.00 9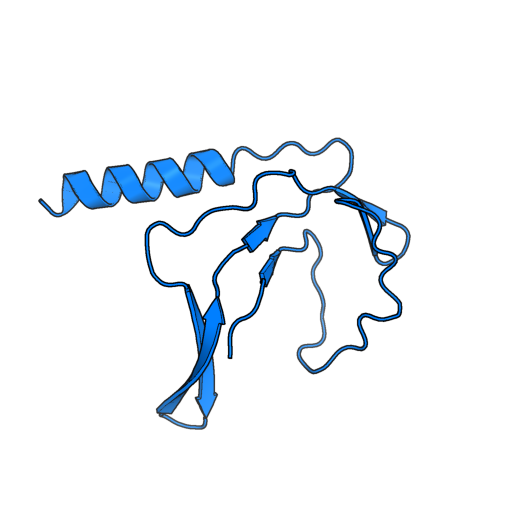1.56 92 SER A O 1
ATOM 762 N N . GLU A 1 93 ? -19.408 -5.634 -1.946 1.00 90.12 93 GLU A N 1
ATOM 763 C CA . GLU A 1 93 ? -20.002 -6.970 -1.823 1.00 90.12 93 GLU A CA 1
ATOM 764 C C . GLU A 1 93 ? -21.531 -6.891 -1.891 1.00 90.12 93 GLU A C 1
ATOM 766 O O . GLU A 1 93 ? -22.134 -7.588 -2.694 1.00 90.12 93 GLU A O 1
ATOM 771 N N . ILE A 1 94 ? -22.146 -5.962 -1.152 1.00 94.50 94 ILE A N 1
ATOM 772 C CA . ILE A 1 94 ? -23.609 -5.784 -1.127 1.00 94.50 94 ILE A CA 1
ATOM 773 C C . ILE A 1 94 ? -24.174 -5.355 -2.493 1.00 94.50 94 ILE A C 1
ATOM 775 O O . ILE A 1 94 ? -25.262 -5.775 -2.872 1.00 94.50 94 ILE A O 1
ATOM 779 N N . ILE A 1 95 ? -23.480 -4.475 -3.224 1.00 95.38 95 ILE A N 1
ATOM 780 C CA . ILE A 1 95 ? -23.971 -3.941 -4.510 1.00 95.38 95 ILE A CA 1
ATOM 781 C C . ILE A 1 95 ? -23.920 -4.989 -5.629 1.00 95.38 95 ILE A C 1
ATOM 783 O O . ILE A 1 95 ? -24.705 -4.909 -6.575 1.00 95.38 95 ILE A O 1
ATOM 787 N N . HIS A 1 96 ? -22.961 -5.911 -5.561 1.00 90.75 96 HIS A N 1
ATOM 788 C CA . HIS A 1 96 ? -22.663 -6.858 -6.634 1.00 90.75 96 HIS A CA 1
ATOM 789 C C . HIS A 1 96 ? -23.071 -8.309 -6.319 1.00 90.75 96 HIS A C 1
ATOM 791 O O . HIS A 1 96 ? -22.721 -9.197 -7.101 1.00 90.75 96 HIS A O 1
ATOM 797 N N . GLU A 1 97 ? -23.803 -8.537 -5.223 1.00 71.38 97 GLU A N 1
ATOM 798 C CA . GLU A 1 97 ? -24.634 -9.738 -5.011 1.00 71.38 97 GLU A CA 1
ATOM 799 C C . GLU A 1 97 ? -25.803 -9.810 -6.009 1.00 71.38 97 GLU A C 1
ATOM 801 O O . GLU A 1 97 ? -26.064 -10.931 -6.507 1.00 71.38 97 GLU A O 1
#

Organism: NCBI:txid1378264

Foldseek 3Di:
DEDEAEADPDDDPDDDDDDCPPWDDDDQWTDDPNFTKGWDPDFQADPDKAWDWDDDPPDIDTPHTYGTYTYIDGVPDDDCVSVVVVVVVVVVVVVVD

Secondary structure (DSSP, 8-state):
-EEEEEE-SS-----S---GGGSEEETTEEEETTEEEE--SS-B--SS-EEEEEEETTEEEEEEEEEEEEE-EETT---THHHHHHHHHHHHHHHH-